Protein AF-A0A4Q3S2F0-F1 (afdb_monomer_lite)

Foldseek 3Di:
DPPCVVPVDPPVLVVLLVVLLQQLLQAVDLPVSLVVSCVPPNDPPSVSNSVSSVVSVVVSPDDHPDPPDDPPD

Sequence (73 aa):
NLVALYSDAPIDLLAAVCFISVFAGATKTPVACTLMGMELFGTGNIIFFAVGCIIACLCSGPHSIYKSQRVEI

Secondary structure (DSSP, 8-state):
-HHHHHHTS-HHHHHHHHHHHHHHHHH--HHHHHHHHHHHH-GGGHHHHHHHHHHHHHHT-S--S-TT-----

Radius of gyration: 13.01 Å; chains: 1; bounding box: 38×19×31 Å

pLDDT: mean 84.85, std 12.29, range [44.78, 94.5]

Structure (mmCIF, N/CA/C/O backbone):
data_AF-A0A4Q3S2F0-F1
#
_entry.id   AF-A0A4Q3S2F0-F1
#
loop_
_atom_site.group_PDB
_atom_site.id
_atom_site.type_symbol
_atom_site.label_atom_id
_atom_site.label_alt_id
_atom_site.label_comp_id
_atom_site.label_asym_id
_atom_site.label_entity_id
_atom_site.label_seq_id
_atom_site.pdbx_PDB_ins_code
_atom_site.Cartn_x
_atom_site.Cartn_y
_atom_site.Cartn_z
_atom_site.occupancy
_atom_site.B_iso_or_equiv
_atom_site.auth_seq_id
_atom_site.auth_comp_id
_atom_site.auth_asym_id
_atom_site.auth_atom_id
_atom_site.pdbx_PDB_model_num
ATOM 1 N N . ASN A 1 1 ? 19.150 0.516 -2.007 1.00 50.44 1 ASN A N 1
ATOM 2 C CA . ASN A 1 1 ? 19.842 -0.152 -3.132 1.00 50.44 1 ASN A CA 1
ATOM 3 C C . ASN A 1 1 ? 19.866 -1.688 -3.049 1.00 50.44 1 ASN A C 1
ATOM 5 O O . ASN A 1 1 ? 20.073 -2.323 -4.067 1.00 50.44 1 ASN A O 1
ATOM 9 N N . LEU A 1 2 ? 19.655 -2.324 -1.885 1.00 57.31 2 LEU A N 1
ATOM 10 C CA . LEU A 1 2 ? 19.853 -3.782 -1.742 1.00 57.31 2 LEU A CA 1
ATOM 11 C C . LEU A 1 2 ? 18.760 -4.674 -2.368 1.00 57.31 2 LEU A C 1
ATOM 13 O O . LEU A 1 2 ? 19.072 -5.765 -2.824 1.00 57.31 2 LEU A O 1
ATOM 17 N N . VAL A 1 3 ? 17.501 -4.227 -2.418 1.00 59.62 3 VAL A N 1
ATOM 18 C CA . VAL A 1 3 ? 16.378 -5.072 -2.885 1.00 59.62 3 VAL A CA 1
ATOM 19 C C . VAL A 1 3 ? 16.331 -5.199 -4.414 1.00 59.62 3 VAL A C 1
ATOM 21 O O . VAL A 1 3 ? 16.029 -6.267 -4.932 1.00 59.62 3 VAL A O 1
ATOM 24 N N . ALA A 1 4 ? 16.696 -4.148 -5.152 1.00 53.47 4 ALA A N 1
ATOM 25 C CA . ALA A 1 4 ? 16.704 -4.192 -6.617 1.00 53.47 4 ALA A CA 1
ATOM 26 C C . ALA A 1 4 ? 17.851 -5.023 -7.195 1.00 53.47 4 ALA A C 1
ATOM 28 O O . ALA A 1 4 ? 17.676 -5.647 -8.235 1.00 53.47 4 ALA A O 1
ATOM 29 N N . LEU A 1 5 ? 18.989 -5.093 -6.495 1.00 57.66 5 LEU A N 1
ATOM 30 C CA . LEU A 1 5 ? 20.102 -5.952 -6.901 1.00 57.66 5 LEU A CA 1
ATOM 31 C C . LEU A 1 5 ? 19.710 -7.441 -6.889 1.00 57.66 5 LEU A C 1
ATOM 33 O O . LEU A 1 5 ? 20.233 -8.220 -7.673 1.00 57.66 5 LEU A O 1
ATOM 37 N N . TYR A 1 6 ? 18.789 -7.829 -6.001 1.00 60.44 6 TYR A N 1
ATOM 38 C CA . TYR A 1 6 ? 18.341 -9.214 -5.850 1.00 60.44 6 TYR A CA 1
ATOM 39 C C . TYR A 1 6 ? 17.193 -9.608 -6.788 1.00 60.44 6 TYR A C 1
ATOM 41 O O . TYR A 1 6 ? 16.941 -10.800 -6.939 1.00 60.44 6 TYR A O 1
ATOM 49 N N . SER A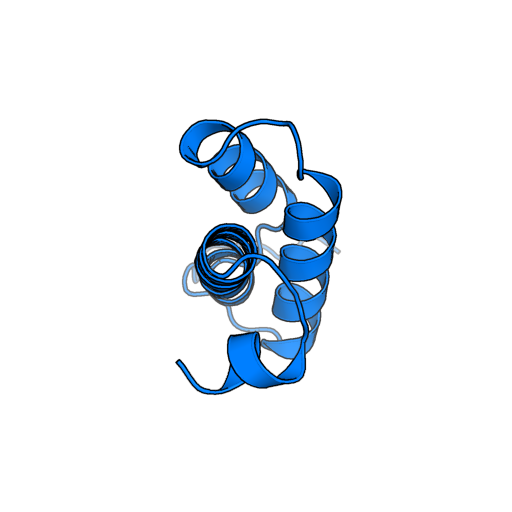 1 7 ? 16.482 -8.647 -7.387 1.00 59.44 7 SER A N 1
ATOM 50 C CA . SER A 1 7 ? 15.211 -8.920 -8.074 1.00 59.44 7 SER A CA 1
ATOM 51 C C . SER A 1 7 ? 15.240 -8.753 -9.597 1.00 59.44 7 SER A C 1
ATOM 53 O O . SER A 1 7 ? 14.199 -8.980 -10.205 1.00 59.44 7 SER A O 1
ATOM 55 N N . ASP A 1 8 ? 16.360 -8.343 -10.209 1.00 66.31 8 ASP A N 1
ATOM 56 C CA . ASP A 1 8 ? 16.455 -8.020 -11.655 1.00 66.31 8 ASP A CA 1
ATOM 57 C C . ASP A 1 8 ? 15.273 -7.156 -12.155 1.00 66.31 8 ASP A C 1
ATOM 59 O O . ASP A 1 8 ? 14.785 -7.271 -13.273 1.00 66.31 8 ASP A O 1
ATOM 63 N N . ALA A 1 9 ? 14.739 -6.310 -11.272 1.00 68.50 9 ALA A N 1
ATOM 64 C CA . ALA A 1 9 ? 13.557 -5.502 -11.526 1.00 68.50 9 ALA A CA 1
ATOM 65 C C . ALA A 1 9 ? 13.962 -4.025 -11.603 1.00 68.50 9 ALA A C 1
ATOM 67 O O . ALA A 1 9 ? 14.871 -3.599 -10.879 1.00 68.50 9 ALA A O 1
ATOM 68 N N . PRO A 1 10 ? 13.289 -3.212 -12.437 1.00 81.00 10 PRO A N 1
ATOM 69 C CA . PRO A 1 10 ? 13.589 -1.792 -12.536 1.00 81.00 10 PRO A CA 1
ATOM 70 C C . PRO A 1 10 ? 13.409 -1.108 -11.172 1.00 81.00 10 PRO A C 1
ATOM 72 O O . PRO A 1 10 ? 12.340 -1.171 -10.562 1.00 81.00 10 PRO A O 1
ATOM 75 N N . ILE A 1 11 ? 14.469 -0.437 -10.704 1.00 83.12 11 ILE A N 1
ATOM 76 C CA . ILE A 1 11 ? 14.524 0.262 -9.404 1.00 83.12 11 ILE A CA 1
ATOM 77 C C . ILE A 1 11 ? 13.369 1.261 -9.235 1.00 83.12 11 ILE A C 1
ATOM 79 O O . ILE A 1 11 ? 12.848 1.424 -8.134 1.00 83.12 11 ILE A O 1
ATOM 83 N N . ASP A 1 12 ? 12.963 1.889 -10.338 1.00 85.25 12 ASP A N 1
ATOM 84 C CA . ASP A 1 12 ? 11.915 2.903 -10.401 1.00 85.25 12 ASP A CA 1
ATOM 85 C C . ASP A 1 12 ? 10.531 2.313 -10.097 1.00 85.25 12 ASP A C 1
ATOM 87 O O . ASP A 1 12 ? 9.815 2.802 -9.223 1.00 85.25 12 ASP A O 1
ATOM 91 N N . LEU A 1 13 ? 10.212 1.167 -10.711 1.00 86.06 13 LEU A N 1
ATOM 92 C CA . LEU A 1 13 ? 8.963 0.451 -10.459 1.00 86.06 13 LEU A CA 1
ATOM 93 C C . LEU A 1 13 ? 8.862 0.014 -8.997 1.00 86.06 13 LEU A C 1
ATOM 95 O O . LEU A 1 13 ? 7.821 0.182 -8.363 1.00 86.06 13 LEU A O 1
ATOM 99 N N . LEU A 1 14 ? 9.947 -0.542 -8.452 1.00 87.31 14 LEU A N 1
ATOM 100 C CA . LEU A 1 14 ? 9.966 -1.002 -7.069 1.00 87.31 14 LEU A CA 1
ATOM 101 C C . LEU A 1 14 ? 9.795 0.168 -6.090 1.00 87.31 14 LEU A C 1
ATOM 103 O O . LEU A 1 14 ? 9.039 0.054 -5.125 1.00 87.31 14 LEU A O 1
ATOM 107 N N . ALA A 1 15 ? 10.455 1.300 -6.351 1.00 89.81 15 ALA A N 1
ATOM 108 C CA . ALA A 1 15 ? 10.309 2.505 -5.543 1.00 89.81 15 ALA A CA 1
ATOM 109 C C . ALA A 1 15 ? 8.866 3.033 -5.569 1.00 89.81 15 ALA A C 1
ATOM 111 O O . ALA A 1 15 ? 8.304 3.309 -4.506 1.00 89.81 15 ALA A O 1
ATOM 112 N N . ALA A 1 16 ? 8.248 3.096 -6.752 1.00 90.62 16 ALA A N 1
ATOM 113 C CA . ALA A 1 16 ? 6.855 3.500 -6.913 1.00 90.62 16 ALA A CA 1
ATOM 114 C C . ALA A 1 16 ? 5.901 2.573 -6.140 1.00 90.62 16 ALA A C 1
ATOM 116 O O . ALA A 1 16 ? 5.089 3.041 -5.340 1.00 90.62 16 ALA A O 1
ATOM 117 N N . VAL A 1 17 ? 6.040 1.250 -6.298 1.00 92.38 17 VAL A N 1
ATOM 118 C CA . VAL A 1 17 ? 5.206 0.258 -5.597 1.00 92.38 17 VAL A CA 1
ATOM 119 C C . VAL A 1 17 ? 5.338 0.392 -4.079 1.00 92.38 17 VAL A C 1
ATOM 121 O O . VAL A 1 17 ? 4.320 0.442 -3.389 1.00 92.38 17 VAL A O 1
ATOM 124 N N . CYS A 1 18 ? 6.557 0.491 -3.538 1.00 91.50 18 CYS A N 1
ATOM 125 C CA . CYS A 1 18 ? 6.765 0.639 -2.095 1.00 91.50 18 CYS A CA 1
ATOM 126 C C . CYS A 1 18 ? 6.185 1.953 -1.552 1.00 91.50 18 CYS A C 1
ATOM 128 O O . CYS A 1 18 ? 5.576 1.951 -0.481 1.00 91.50 18 CYS A O 1
ATOM 130 N N . PHE A 1 19 ? 6.337 3.055 -2.292 1.00 92.06 19 PHE A N 1
ATOM 131 C CA . PHE A 1 19 ? 5.790 4.358 -1.914 1.00 92.06 19 PHE A CA 1
ATOM 132 C C . PHE A 1 19 ? 4.263 4.316 -1.781 1.00 92.06 19 PHE A C 1
ATOM 134 O O . PHE A 1 19 ? 3.710 4.723 -0.760 1.00 92.06 19 PHE A O 1
ATOM 141 N N . ILE A 1 20 ? 3.576 3.763 -2.781 1.00 94.50 20 ILE A N 1
ATOM 142 C CA . ILE A 1 20 ? 2.111 3.685 -2.786 1.00 94.50 20 ILE A CA 1
ATOM 143 C C . ILE A 1 20 ? 1.614 2.673 -1.737 1.00 94.50 20 ILE A C 1
ATOM 145 O O . ILE A 1 20 ? 0.646 2.932 -1.020 1.00 94.50 20 ILE A O 1
ATOM 149 N N . SER A 1 21 ? 2.294 1.531 -1.618 1.00 93.94 21 SER A N 1
ATOM 150 C CA . SER A 1 21 ? 1.945 0.443 -0.700 1.00 93.94 21 SER A CA 1
ATOM 151 C C . SER A 1 21 ? 1.983 0.884 0.771 1.00 93.94 21 SER A C 1
ATOM 153 O O . SER A 1 21 ? 1.066 0.557 1.526 1.00 93.94 21 SER A O 1
ATOM 155 N N . VAL A 1 22 ? 2.966 1.701 1.180 1.00 93.06 22 VAL A N 1
ATOM 156 C CA . VAL A 1 22 ? 3.041 2.204 2.566 1.00 93.06 22 VAL A CA 1
ATOM 157 C C . VAL A 1 22 ? 1.863 3.120 2.906 1.00 93.06 22 VAL A C 1
ATOM 159 O O . VAL A 1 22 ? 1.288 3.017 3.991 1.00 93.06 22 VAL A O 1
ATOM 162 N N . PHE A 1 23 ? 1.462 3.972 1.957 1.00 92.06 23 PHE A N 1
ATOM 163 C CA . PHE A 1 23 ? 0.295 4.836 2.106 1.00 92.06 23 PHE A CA 1
ATOM 164 C C . PHE A 1 23 ? -0.976 4.001 2.233 1.00 92.06 23 PHE A C 1
ATOM 166 O O . PHE A 1 23 ? -1.727 4.194 3.185 1.00 92.06 23 PHE A O 1
ATOM 173 N N . ALA A 1 24 ? -1.166 3.017 1.349 1.00 92.19 24 ALA A N 1
ATOM 174 C CA . ALA A 1 24 ? -2.323 2.126 1.382 1.00 92.19 24 ALA A CA 1
ATOM 175 C C . ALA A 1 24 ? -2.435 1.342 2.697 1.00 92.19 24 ALA A C 1
ATOM 177 O O . ALA A 1 24 ? -3.542 1.146 3.200 1.00 92.19 24 ALA A O 1
ATOM 178 N N . GLY A 1 25 ? -1.308 0.907 3.270 1.00 91.44 25 GLY A N 1
ATOM 179 C CA . GLY A 1 25 ? -1.274 0.268 4.586 1.00 91.44 25 GLY A CA 1
ATOM 180 C C . GLY A 1 25 ? -1.747 1.208 5.697 1.00 91.44 25 GLY A C 1
ATOM 181 O O . GLY A 1 25 ? -2.645 0.855 6.458 1.00 91.44 25 GLY A O 1
ATOM 182 N N . ALA A 1 26 ? -1.210 2.431 5.736 1.00 91.19 26 ALA A N 1
ATOM 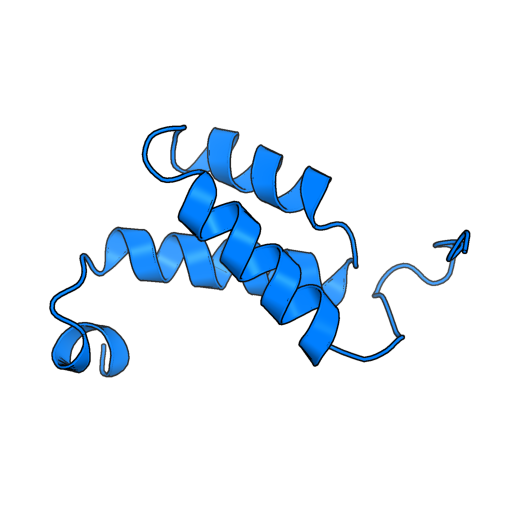183 C CA . ALA A 1 26 ? -1.517 3.416 6.772 1.00 91.19 26 ALA A CA 1
ATOM 184 C C . ALA A 1 26 ? -2.953 3.963 6.702 1.00 91.19 26 ALA A C 1
ATOM 186 O O . ALA A 1 26 ? -3.571 4.205 7.739 1.00 91.19 26 ALA A O 1
ATOM 187 N N . THR A 1 27 ? -3.487 4.179 5.497 1.00 91.12 27 THR A N 1
ATOM 188 C CA . THR A 1 27 ? -4.823 4.762 5.286 1.00 91.12 27 THR A CA 1
ATOM 189 C C . THR A 1 27 ? -5.922 3.723 5.136 1.00 91.12 27 THR A C 1
ATOM 191 O O . THR A 1 27 ? -7.095 4.071 5.198 1.00 91.12 27 THR A O 1
ATOM 194 N N . LYS A 1 28 ? -5.586 2.453 4.900 1.00 90.00 28 LYS A N 1
ATOM 195 C CA . LYS A 1 28 ? -6.556 1.395 4.591 1.00 90.00 28 LYS A CA 1
ATOM 196 C C . LYS A 1 28 ? -7.486 1.712 3.411 1.00 90.00 28 LYS A C 1
ATOM 198 O O . LYS A 1 28 ? -8.663 1.364 3.435 1.00 90.00 28 LYS A O 1
ATOM 203 N N . THR A 1 29 ? -6.961 2.355 2.365 1.00 91.12 29 THR A N 1
ATOM 204 C CA . THR A 1 29 ? -7.721 2.735 1.156 1.00 91.12 29 THR A CA 1
ATOM 205 C C . THR A 1 29 ? -7.059 2.218 -0.133 1.00 91.12 29 THR A C 1
ATOM 207 O O . THR A 1 29 ? -6.538 3.001 -0.930 1.00 91.12 29 THR A O 1
ATOM 210 N N . PRO A 1 30 ? -7.090 0.897 -0.403 1.00 89.94 30 PRO A N 1
ATOM 211 C CA . PRO A 1 30 ? -6.290 0.294 -1.474 1.00 89.94 30 PRO A CA 1
ATOM 212 C C . PRO A 1 30 ? -6.662 0.810 -2.874 1.00 89.94 30 PRO A C 1
ATOM 214 O O . PRO A 1 30 ? -5.782 1.013 -3.708 1.00 89.94 30 PRO A O 1
ATOM 217 N N . VAL A 1 31 ? -7.945 1.093 -3.126 1.00 90.81 31 VAL A N 1
ATOM 218 C CA . VAL A 1 31 ? -8.420 1.622 -4.418 1.00 90.81 31 VAL A CA 1
ATOM 219 C C . VAL A 1 31 ? -7.926 3.051 -4.649 1.00 90.81 31 VAL A C 1
ATOM 221 O O . VAL A 1 31 ? -7.378 3.350 -5.707 1.00 90.81 31 VAL A O 1
ATOM 224 N N . ALA A 1 32 ? -8.060 3.921 -3.644 1.00 92.12 32 ALA A N 1
ATOM 225 C CA . ALA A 1 32 ? -7.631 5.314 -3.749 1.00 92.12 32 ALA A CA 1
ATOM 226 C C . ALA A 1 32 ? -6.110 5.420 -3.931 1.00 92.12 32 ALA A C 1
ATOM 228 O O . ALA A 1 32 ? -5.643 6.183 -4.773 1.00 92.12 32 ALA A O 1
ATOM 229 N N . CYS A 1 33 ? -5.334 4.610 -3.205 1.00 91.69 33 CYS A N 1
ATOM 230 C CA . CYS A 1 33 ? -3.881 4.578 -3.355 1.00 91.69 33 CYS A CA 1
ATOM 231 C C . CYS A 1 33 ? -3.447 4.018 -4.717 1.00 91.69 33 CYS A C 1
ATOM 233 O O . CYS A 1 33 ? -2.494 4.525 -5.299 1.00 91.69 33 CYS A O 1
ATOM 235 N N . THR A 1 34 ? -4.167 3.044 -5.278 1.00 92.81 34 THR A N 1
ATOM 236 C CA . THR A 1 34 ? -3.878 2.537 -6.631 1.00 92.81 34 THR A CA 1
ATOM 237 C C . THR A 1 34 ? -4.095 3.617 -7.694 1.00 92.81 34 THR A C 1
ATOM 239 O O . THR A 1 34 ? -3.251 3.785 -8.573 1.00 92.81 34 THR A O 1
ATOM 242 N N . LEU A 1 35 ? -5.186 4.385 -7.592 1.00 93.88 35 LEU A N 1
ATOM 243 C CA . LEU A 1 35 ? -5.442 5.522 -8.484 1.00 93.88 35 LEU A CA 1
ATOM 244 C C . LEU A 1 35 ? -4.399 6.627 -8.302 1.00 93.88 35 LEU A C 1
ATOM 246 O O . LEU A 1 35 ? -3.864 7.125 -9.283 1.00 93.88 35 LEU A O 1
ATOM 250 N N . MET A 1 36 ? -4.030 6.949 -7.061 1.00 93.69 36 MET A N 1
ATOM 251 C CA . MET A 1 36 ? -2.929 7.877 -6.791 1.00 93.69 36 MET A CA 1
ATOM 252 C C . MET A 1 36 ? -1.629 7.418 -7.470 1.00 93.69 36 MET A C 1
ATOM 254 O O . MET A 1 36 ? -0.925 8.220 -8.073 1.00 93.69 36 MET A O 1
ATOM 258 N N . GLY A 1 37 ? -1.319 6.121 -7.402 1.00 92.00 37 GLY A N 1
ATOM 259 C CA . GLY A 1 37 ? -0.160 5.537 -8.069 1.00 92.00 37 GLY A CA 1
ATOM 260 C C . GLY A 1 37 ? -0.201 5.662 -9.589 1.00 92.00 37 GLY A C 1
ATOM 261 O O . GLY A 1 37 ? 0.811 5.988 -10.204 1.00 92.00 37 GLY A O 1
ATOM 262 N N . MET A 1 38 ? -1.376 5.453 -10.182 1.00 92.38 38 MET A N 1
ATOM 263 C CA . MET A 1 38 ? -1.606 5.643 -11.613 1.00 92.38 38 MET A CA 1
ATOM 264 C C . MET A 1 38 ? -1.346 7.089 -12.046 1.00 92.38 38 MET A C 1
ATOM 266 O O . MET A 1 38 ? -0.676 7.303 -13.052 1.00 92.38 38 MET A O 1
ATOM 270 N N . GLU A 1 39 ? -1.846 8.068 -11.293 1.00 94.00 39 GLU A N 1
ATOM 271 C CA . GLU A 1 39 ? -1.684 9.488 -11.628 1.00 94.00 39 GLU A CA 1
ATOM 272 C C . GLU A 1 39 ? -0.225 9.952 -11.493 1.00 94.00 39 GL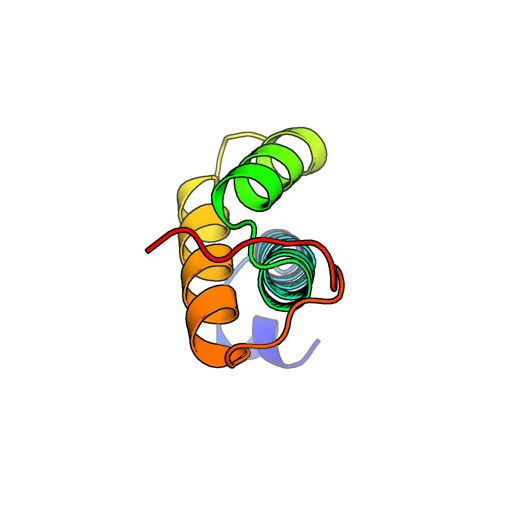U A C 1
ATOM 274 O O . GLU A 1 39 ? 0.236 10.781 -12.273 1.00 94.00 39 GLU A O 1
ATOM 279 N N . LEU A 1 40 ? 0.523 9.407 -10.524 1.00 92.25 40 LEU A N 1
ATOM 280 C CA . LEU A 1 40 ? 1.913 9.806 -10.268 1.00 92.25 40 LEU A CA 1
ATOM 281 C C . LEU A 1 40 ? 2.935 9.100 -11.169 1.00 92.25 40 LEU A C 1
ATOM 283 O O . LEU A 1 40 ? 3.902 9.726 -11.594 1.00 92.25 40 LEU A O 1
ATOM 287 N N . PHE A 1 41 ? 2.748 7.804 -11.433 1.00 89.19 41 PHE A N 1
ATOM 288 C CA . PHE A 1 41 ? 3.748 6.957 -12.103 1.00 89.19 41 PHE A CA 1
ATOM 289 C C . PHE A 1 41 ? 3.263 6.376 -13.441 1.00 89.19 41 PHE A C 1
ATOM 291 O O . PHE A 1 41 ? 4.011 5.676 -14.125 1.00 89.19 41 PHE A O 1
ATOM 298 N N . GLY A 1 42 ? 2.024 6.669 -13.841 1.00 89.12 42 GLY A N 1
ATOM 299 C CA . GLY A 1 42 ? 1.417 6.201 -15.083 1.00 89.12 42 GLY A CA 1
ATOM 300 C C . GLY A 1 42 ? 0.670 4.866 -14.962 1.00 89.12 42 GLY A C 1
ATOM 301 O O . GLY A 1 42 ? 0.752 4.131 -13.977 1.00 89.12 42 GLY A O 1
ATOM 302 N N . THR A 1 43 ? -0.078 4.525 -16.013 1.00 87.50 43 THR A N 1
ATOM 303 C CA . THR A 1 43 ? -0.984 3.360 -16.060 1.00 87.50 43 THR A CA 1
ATOM 304 C C . THR A 1 43 ? -0.297 2.033 -16.392 1.00 87.50 43 THR A C 1
ATOM 306 O O . THR A 1 43 ? -0.895 0.976 -16.195 1.00 87.50 43 THR A O 1
ATOM 309 N N . GLY A 1 44 ? 0.951 2.056 -16.874 1.00 87.88 44 GLY A N 1
ATOM 310 C CA . GLY A 1 44 ? 1.626 0.874 -17.426 1.00 87.88 44 GLY A CA 1
ATOM 311 C C . GLY A 1 44 ? 1.815 -0.285 -16.440 1.00 87.88 44 GLY A C 1
ATOM 312 O O . GLY A 1 44 ? 1.870 -1.435 -16.858 1.00 87.88 44 GLY A O 1
ATOM 313 N N . ASN A 1 45 ? 1.863 0.001 -15.135 1.00 87.56 45 ASN A N 1
ATOM 314 C CA . ASN A 1 45 ? 2.132 -0.987 -14.085 1.00 87.56 45 ASN A CA 1
ATOM 315 C C . ASN A 1 45 ? 1.050 -1.022 -12.993 1.00 87.56 45 ASN A C 1
ATOM 317 O O . ASN A 1 45 ? 1.323 -1.367 -11.843 1.00 87.56 45 ASN A O 1
ATOM 321 N N . ILE A 1 46 ? -0.198 -0.694 -13.344 1.00 90.38 46 ILE A N 1
ATOM 322 C CA . ILE A 1 46 ? -1.305 -0.582 -12.380 1.00 90.38 46 ILE A CA 1
ATOM 323 C C . ILE A 1 46 ? -1.515 -1.850 -11.533 1.00 90.38 46 ILE A C 1
ATOM 325 O O . ILE A 1 46 ? -1.850 -1.768 -10.353 1.00 90.38 46 ILE A O 1
ATOM 329 N N . ILE A 1 47 ? -1.274 -3.029 -12.114 1.00 92.25 47 ILE A N 1
ATOM 330 C CA . ILE A 1 47 ? -1.463 -4.321 -11.445 1.00 92.25 47 ILE A CA 1
ATOM 331 C C . ILE A 1 47 ? -0.479 -4.462 -10.276 1.00 92.25 47 ILE A C 1
ATOM 333 O O . ILE A 1 47 ? -0.869 -4.900 -9.196 1.00 92.25 47 ILE A O 1
ATOM 337 N N . PHE A 1 48 ? 0.773 -4.027 -10.451 1.00 91.12 48 PHE A N 1
ATOM 338 C CA . PHE A 1 48 ? 1.776 -4.054 -9.386 1.00 91.12 48 PHE A CA 1
ATOM 339 C C . PHE A 1 48 ? 1.410 -3.103 -8.242 1.00 91.12 48 PHE A C 1
ATOM 341 O O . PHE A 1 48 ? 1.555 -3.464 -7.073 1.00 91.12 48 PHE A O 1
ATOM 348 N N . PHE A 1 49 ? 0.868 -1.925 -8.563 1.00 92.69 49 PHE A N 1
ATOM 349 C CA . PHE A 1 49 ? 0.380 -0.980 -7.556 1.00 92.69 49 PHE A CA 1
ATOM 350 C C . PHE A 1 49 ? -0.809 -1.548 -6.777 1.00 92.69 49 PHE A C 1
ATOM 352 O O . PHE A 1 49 ? -0.798 -1.512 -5.547 1.00 92.69 49 PHE A O 1
ATOM 359 N N . ALA A 1 50 ? -1.789 -2.139 -7.466 1.00 93.56 50 ALA A N 1
ATOM 360 C CA . ALA A 1 50 ? -2.962 -2.741 -6.838 1.00 93.56 50 ALA A CA 1
ATOM 361 C C . ALA A 1 50 ? -2.581 -3.887 -5.890 1.00 93.56 50 ALA A C 1
ATOM 363 O O . ALA A 1 50 ? -3.005 -3.911 -4.733 1.00 93.56 50 ALA A O 1
ATOM 364 N N . VAL A 1 51 ? -1.728 -4.808 -6.351 1.00 94.12 51 VAL A N 1
ATOM 365 C CA . VAL A 1 51 ? -1.258 -5.943 -5.545 1.00 94.12 51 VAL A CA 1
ATOM 366 C C . VAL A 1 51 ? -0.467 -5.456 -4.329 1.00 94.12 51 VAL A C 1
ATOM 368 O O . VAL A 1 51 ? -0.749 -5.883 -3.209 1.00 94.12 51 VAL A O 1
ATOM 371 N N . GLY A 1 52 ? 0.461 -4.511 -4.513 1.00 93.50 52 GLY A N 1
ATOM 372 C CA . GLY A 1 52 ? 1.225 -3.929 -3.407 1.00 93.50 52 GLY A CA 1
ATOM 373 C C . GLY A 1 52 ? 0.341 -3.232 -2.368 1.00 93.50 52 GLY A C 1
ATOM 374 O O . GLY A 1 52 ? 0.579 -3.366 -1.165 1.00 93.50 52 GLY A O 1
ATOM 375 N N . 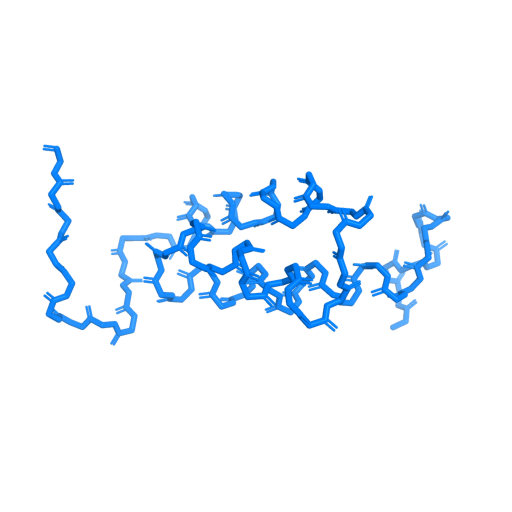CYS A 1 53 ? -0.709 -2.531 -2.805 1.00 93.81 53 CYS A N 1
ATOM 376 C CA . CYS A 1 53 ? -1.676 -1.891 -1.914 1.00 93.81 53 CYS A CA 1
ATOM 377 C C . CYS A 1 53 ? -2.485 -2.908 -1.105 1.00 93.81 53 CYS A C 1
ATOM 379 O O . CYS A 1 53 ? -2.641 -2.734 0.103 1.00 93.81 53 CYS A O 1
ATOM 381 N N . ILE A 1 54 ? -2.989 -3.967 -1.750 1.00 93.25 54 ILE A N 1
ATOM 382 C CA . ILE A 1 54 ? -3.779 -5.011 -1.082 1.00 93.25 54 ILE A CA 1
ATOM 383 C C . ILE A 1 54 ? -2.926 -5.724 -0.033 1.00 93.25 54 ILE A C 1
ATOM 385 O O . ILE A 1 54 ? -3.348 -5.833 1.117 1.00 93.25 54 ILE A O 1
ATOM 389 N N . ILE A 1 55 ? -1.713 -6.150 -0.397 1.00 93.38 55 ILE A N 1
ATOM 390 C CA . ILE A 1 55 ? -0.817 -6.857 0.526 1.00 93.38 55 ILE A CA 1
ATOM 391 C C . ILE A 1 55 ? -0.501 -5.980 1.746 1.00 93.38 55 ILE A C 1
ATOM 393 O O . ILE A 1 55 ? -0.640 -6.441 2.878 1.00 93.38 55 ILE A O 1
ATOM 397 N N . ALA A 1 56 ? -0.165 -4.700 1.555 1.00 93.31 56 ALA A N 1
ATOM 398 C CA . ALA A 1 56 ? 0.091 -3.801 2.682 1.00 93.31 56 ALA A CA 1
ATOM 399 C C . ALA A 1 56 ? -1.146 -3.553 3.553 1.00 93.31 56 ALA A C 1
ATOM 401 O O . ALA A 1 56 ? -1.041 -3.553 4.780 1.00 93.31 56 ALA A O 1
ATOM 402 N N . CYS A 1 57 ? -2.327 -3.398 2.948 1.00 91.06 57 CYS A N 1
ATOM 403 C CA . CYS A 1 57 ? -3.588 -3.282 3.681 1.00 91.06 57 CYS A CA 1
ATOM 404 C C . CYS A 1 57 ? -3.867 -4.500 4.572 1.00 91.06 57 CYS A C 1
ATOM 406 O O . CYS A 1 57 ? -4.407 -4.340 5.670 1.00 91.06 57 CYS A O 1
ATOM 408 N N . LEU A 1 58 ? -3.506 -5.700 4.112 1.00 89.62 58 LEU A N 1
ATOM 409 C CA . LEU A 1 58 ? -3.669 -6.940 4.870 1.00 89.62 58 LEU A CA 1
ATOM 410 C C . LEU A 1 58 ? -2.620 -7.064 5.985 1.00 89.62 58 LEU A C 1
ATOM 412 O O . LEU A 1 58 ? -2.971 -7.386 7.118 1.00 89.62 58 LEU A O 1
ATOM 416 N N . CYS A 1 59 ? -1.352 -6.748 5.706 1.00 92.56 59 CYS A N 1
ATOM 417 C CA . CYS A 1 59 ? -0.263 -6.870 6.681 1.00 92.56 59 CYS A CA 1
ATOM 418 C C . CYS A 1 59 ? -0.261 -5.776 7.770 1.00 92.56 59 CYS A C 1
ATOM 420 O O . CYS A 1 59 ? 0.276 -6.0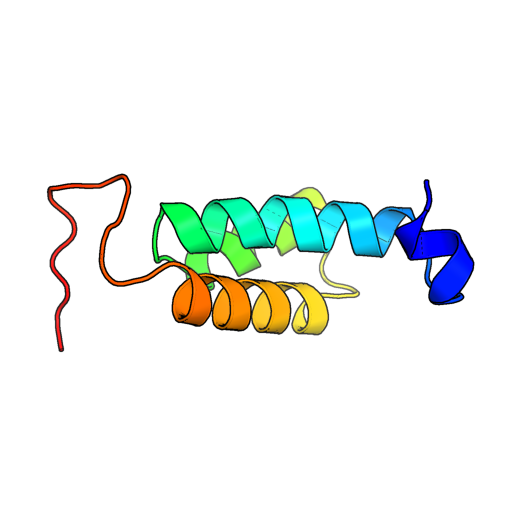02 8.850 1.00 92.56 59 CYS A O 1
ATOM 422 N N . SER A 1 60 ? -0.863 -4.606 7.527 1.00 88.06 60 SER A N 1
ATOM 423 C CA . SER A 1 60 ? -0.804 -3.435 8.426 1.00 88.06 60 SER A CA 1
ATOM 424 C C . SER A 1 60 ? -1.685 -3.521 9.693 1.00 88.06 60 SER A C 1
ATOM 426 O O . SER A 1 60 ? -1.699 -2.585 10.494 1.00 88.06 60 SER A O 1
ATOM 428 N N . GLY A 1 61 ? -2.438 -4.605 9.909 1.00 84.56 61 GLY A N 1
ATOM 429 C CA . GLY A 1 61 ? -3.345 -4.727 11.064 1.00 84.56 61 GLY A CA 1
ATOM 430 C C . GLY A 1 61 ? -4.570 -3.797 10.981 1.00 84.56 61 GLY A C 1
ATOM 431 O O . GLY A 1 61 ? -4.770 -3.148 9.964 1.00 84.56 61 GLY A O 1
ATOM 432 N N . PRO A 1 62 ? -5.455 -3.727 11.990 1.00 81.50 62 PRO A N 1
ATOM 433 C CA . PRO A 1 62 ? -6.767 -3.072 11.859 1.00 81.50 62 PRO A CA 1
ATOM 434 C C . PRO A 1 62 ? -6.749 -1.536 11.951 1.00 81.50 62 PRO A C 1
ATOM 436 O O . PRO A 1 62 ? -7.760 -0.898 11.670 1.00 81.50 62 PRO A O 1
ATOM 439 N N . HIS A 1 63 ? -5.638 -0.931 12.365 1.00 82.56 63 HIS A N 1
ATOM 440 C CA . HIS A 1 63 ? -5.589 0.491 12.694 1.00 82.56 63 HIS A CA 1
ATOM 441 C C . HIS A 1 63 ? -5.199 1.339 11.473 1.00 82.56 63 HIS A C 1
ATOM 443 O O . HIS A 1 63 ? -4.171 1.091 10.849 1.00 82.56 63 HIS A O 1
ATOM 449 N N . SER A 1 64 ? -6.011 2.350 11.161 1.00 87.75 64 SER A N 1
ATOM 450 C CA . SER A 1 64 ? -5.728 3.379 10.149 1.00 87.75 64 SER A CA 1
ATOM 451 C C . SER A 1 64 ? -5.291 4.681 10.830 1.00 87.75 64 SER A C 1
ATOM 453 O O . SER A 1 64 ? -5.631 4.931 11.990 1.00 87.75 64 SER A O 1
ATOM 455 N N . ILE A 1 65 ? -4.575 5.551 10.111 1.00 90.38 65 ILE A N 1
ATOM 456 C CA . ILE A 1 65 ? -4.296 6.926 10.565 1.00 90.38 65 ILE A CA 1
ATOM 457 C C . ILE A 1 65 ? -5.581 7.754 10.715 1.00 90.38 65 ILE A C 1
ATOM 459 O O . ILE A 1 65 ? -5.621 8.728 11.470 1.00 90.38 65 ILE A O 1
ATOM 463 N N . TYR A 1 66 ? -6.652 7.352 10.029 1.00 87.94 66 TYR A N 1
ATOM 464 C CA . TYR A 1 66 ? -7.948 8.007 10.087 1.00 87.94 66 TYR A CA 1
ATOM 465 C C . TYR A 1 66 ? -8.836 7.353 11.146 1.00 87.94 66 TYR A C 1
ATOM 467 O O . TYR A 1 66 ? -9.540 6.383 10.884 1.00 87.94 66 TYR A O 1
ATOM 475 N N . LYS A 1 67 ? -8.877 7.936 12.350 1.00 81.56 67 LYS A N 1
ATOM 476 C CA . LYS A 1 67 ? -9.730 7.442 13.452 1.00 81.56 67 LYS A CA 1
ATOM 477 C C . LYS A 1 67 ? -11.234 7.464 13.146 1.00 81.56 67 LYS A C 1
ATOM 479 O O . LYS A 1 67 ? -11.987 6.720 13.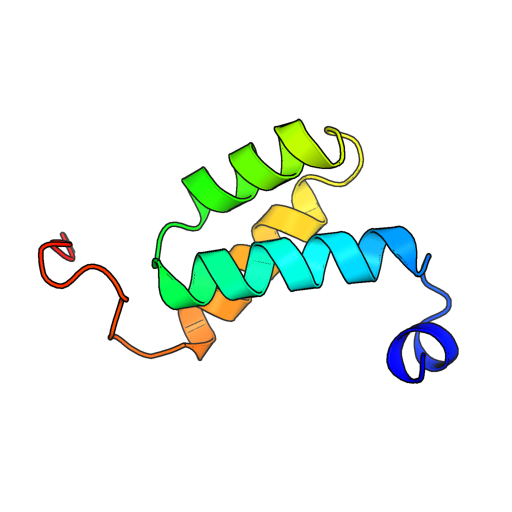760 1.00 81.56 67 LYS A O 1
ATOM 484 N N . SER A 1 68 ? -11.672 8.325 12.224 1.00 86.88 68 SER A N 1
ATOM 485 C CA . SER A 1 68 ? -13.076 8.418 11.793 1.00 86.88 68 SER A CA 1
ATOM 486 C C . SER A 1 68 ? -13.436 7.422 10.686 1.00 86.88 68 SER A C 1
ATOM 488 O O . SER A 1 68 ? -14.596 7.371 10.272 1.00 86.88 68 SER A O 1
ATOM 490 N N . GLN A 1 69 ? -12.462 6.674 10.164 1.00 83.81 69 GLN A N 1
ATOM 491 C CA . GLN A 1 69 ? -12.708 5.702 9.113 1.00 83.81 69 GLN A CA 1
ATOM 492 C C . GLN A 1 69 ? -13.584 4.581 9.663 1.00 83.81 69 GLN A C 1
ATOM 494 O O . GLN A 1 69 ? -13.177 3.821 10.541 1.00 83.81 69 GLN A O 1
ATOM 499 N N . ARG A 1 70 ? -14.814 4.504 9.155 1.00 79.12 70 ARG A N 1
ATOM 500 C CA . ARG A 1 70 ? -15.717 3.403 9.465 1.00 79.12 70 ARG A CA 1
ATOM 501 C C . ARG A 1 70 ? -15.283 2.210 8.631 1.00 79.12 70 ARG A C 1
ATOM 503 O O . ARG A 1 70 ? -15.210 2.297 7.410 1.00 79.12 70 ARG A O 1
ATOM 510 N N . VAL A 1 71 ? -14.960 1.116 9.306 1.00 72.12 71 VAL A N 1
ATOM 511 C CA . VAL A 1 71 ? -14.835 -0.187 8.660 1.00 72.12 71 VAL A CA 1
ATOM 512 C C . VAL A 1 71 ? -16.265 -0.680 8.478 1.00 72.12 71 VAL A C 1
ATOM 514 O O . VAL A 1 71 ? -16.839 -1.266 9.391 1.00 72.12 71 VAL A O 1
ATOM 517 N N . GLU A 1 72 ? -16.885 -0.312 7.359 1.00 58.72 72 GLU A N 1
ATOM 518 C CA . GLU A 1 72 ? -18.113 -0.970 6.917 1.00 58.72 72 GLU A CA 1
ATOM 519 C C . GLU A 1 72 ? -17.713 -2.364 6.434 1.00 58.72 72 GLU A C 1
ATOM 521 O O . GLU A 1 72 ? -16.843 -2.504 5.572 1.00 58.72 72 GLU A O 1
ATOM 526 N N . ILE A 1 73 ? -18.258 -3.374 7.107 1.00 44.78 73 ILE A N 1
ATOM 527 C CA . ILE A 1 73 ? -18.006 -4.795 6.866 1.00 44.78 73 ILE A CA 1
ATOM 528 C C . ILE A 1 73 ? -19.122 -5.311 5.968 1.00 44.78 73 ILE A C 1
ATOM 530 O O . ILE A 1 73 ? -20.292 -5.005 6.299 1.00 44.78 73 ILE A O 1
#